Protein AF-A0A7I8KR26-F1 (afdb_monomer)

Mean predicted aligned error: 4.01 Å

InterPro domains:
  IPR004241 Autophagy protein Atg8 ubiquitin-like [PF02991] (14-117)
  IPR004241 Autophagy protein Atg8 ubiquitin-like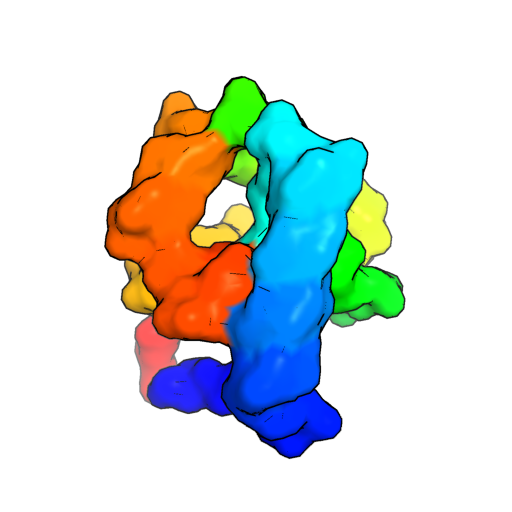 [PTHR10969] (3-117)
  IPR029071 Ubiquitin-like domain superfamily [SSF54236] (3-117)

Foldseek 3Di:
DQDPPVCVVDPLVVLLVVLVVVCVVPVQWAWEFEAEDPPAPAAGAPDRIDTHGQQDFQLVVQVVRCVRSVPDPPQAKFKDFVNDGDDRRDGPNVCQVVRPDPSRYTYMYMHSDPDPDD

Nearest PDB structures (foldseek):
  5l83-assembly2_A  TM=9.839E-01  e=1.994E-19  Solanum tuberosum
  9j5g-assembly1_A  TM=1.001E+00  e=1.966E-18  Pyricularia oryzae
  7bru-assembly1_B  TM=9.759E-01  e=2.069E-17  Homo sapiens
  5azg-assembly2_B  TM=9.754E-01  e=3.063E-17  Caenorhabditis elegans
  7lsw-assembly1_C  TM=9.805E-01  e=8.718E-17  Homo sapiens

Sequence (118 aa):
MAKSSFKQEHDLAKRSAESARIREKYPDRIPVIVEKAERSDIPNIDKKKYLVPADLTVGQFVYVIRKRIKLSAEKAIFIFVDNVLPPTGAIMSAIYEEKKHEDGFLYVTYSGENTFGQ

pLDDT: mean 92.05, std 10.18, range [39.66, 98.06]

Radius of gyration: 13.73 Å; Cα contacts (8 Å, |Δi|>4): 182; chains: 1; bounding box: 28×27×37 Å

Solvent-accessible surface area (backbone atoms only — not comparable to full-atom values): 6848 Å² total; per-residue (Å²): 127,89,76,58,62,66,65,71,79,39,58,64,69,61,43,30,54,50,32,50,54,49,35,71,76,35,72,67,32,40,49,33,39,50,44,70,42,88,88,40,89,59,67,75,66,92,66,44,75,45,79,41,55,38,81,40,32,40,45,60,48,51,52,52,52,36,64,67,36,66,55,57,88,89,57,60,76,36,57,26,47,89,86,37,72,70,61,48,85,40,37,42,41,62,52,36,77,75,59,41,44,100,35,56,36,28,57,36,36,36,26,48,55,92,69,95,77,134

Structure (mmCIF, N/CA/C/O backbone):
data_AF-A0A7I8KR26-F1
#
_entry.id   AF-A0A7I8KR26-F1
#
loop_
_atom_site.group_PDB
_atom_site.id
_atom_site.type_symbol
_atom_site.label_atom_id
_atom_site.label_alt_id
_atom_site.label_comp_id
_atom_site.label_asym_id
_atom_site.label_entity_id
_atom_site.label_seq_id
_atom_site.pdbx_PDB_ins_code
_atom_site.Cartn_x
_atom_site.Cartn_y
_atom_site.Cartn_z
_atom_site.occupancy
_atom_site.B_iso_or_equiv
_atom_site.auth_seq_id
_atom_site.auth_comp_id
_atom_site.auth_asym_id
_atom_site.auth_atom_id
_atom_site.pdbx_PDB_model_num
ATOM 1 N N . MET A 1 1 ? 3.923 -18.102 -1.925 1.00 45.97 1 MET A N 1
ATOM 2 C CA . MET A 1 1 ? 3.362 -17.007 -1.104 1.00 45.97 1 MET A CA 1
ATOM 3 C C . MET A 1 1 ? 4.508 -16.091 -0.728 1.00 45.97 1 MET A C 1
ATOM 5 O O . MET A 1 1 ? 5.426 -16.577 -0.077 1.00 45.97 1 MET A O 1
ATOM 9 N N . ALA A 1 2 ? 4.512 -14.826 -1.158 1.00 55.06 2 ALA A N 1
ATOM 10 C CA . ALA A 1 2 ? 5.485 -13.881 -0.612 1.00 55.06 2 ALA A CA 1
ATOM 11 C C . ALA A 1 2 ? 5.242 -13.790 0.896 1.00 55.06 2 ALA A C 1
ATOM 13 O O . ALA A 1 2 ? 4.147 -13.455 1.351 1.00 55.06 2 ALA A O 1
ATOM 14 N N . LYS A 1 3 ? 6.237 -14.197 1.676 1.00 67.44 3 LYS A N 1
ATOM 15 C CA . LYS A 1 3 ? 6.176 -14.134 3.127 1.00 67.44 3 LYS A CA 1
ATOM 16 C C . LYS A 1 3 ? 6.266 -12.659 3.521 1.00 67.44 3 LYS A C 1
ATOM 18 O O . LYS A 1 3 ? 7.311 -12.046 3.352 1.00 67.44 3 LYS A O 1
ATOM 23 N N . SER A 1 4 ? 5.175 -12.091 4.034 1.00 81.94 4 SER A N 1
ATOM 24 C CA . SER A 1 4 ? 5.200 -10.721 4.558 1.00 81.94 4 SER A CA 1
ATOM 25 C C . SER A 1 4 ? 6.180 -10.640 5.727 1.00 81.94 4 SER A C 1
ATOM 27 O O . SER A 1 4 ? 5.994 -11.323 6.737 1.00 81.94 4 SER A O 1
ATOM 29 N N . SER A 1 5 ? 7.213 -9.807 5.597 1.00 88.56 5 SER A N 1
ATOM 30 C CA . SER A 1 5 ? 8.189 -9.574 6.667 1.00 88.56 5 SER A CA 1
ATOM 31 C C . SER A 1 5 ? 7.524 -8.905 7.868 1.00 88.56 5 SER A C 1
ATOM 33 O O . SER A 1 5 ? 7.779 -9.27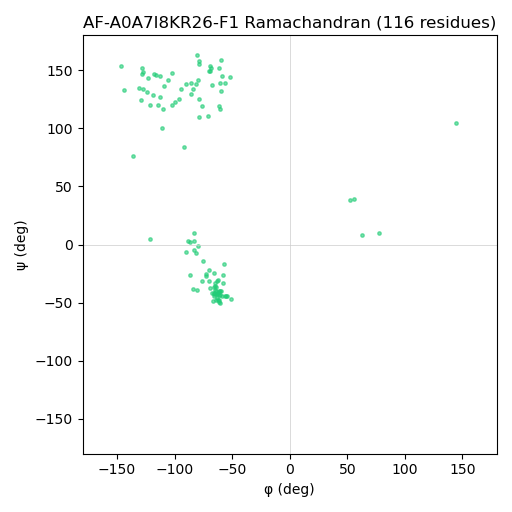9 9.008 1.00 88.56 5 SER A O 1
ATOM 35 N N . PHE A 1 6 ? 6.553 -8.021 7.618 1.00 91.44 6 PHE A N 1
ATOM 36 C CA . PHE A 1 6 ? 5.780 -7.370 8.675 1.00 91.44 6 PHE A CA 1
ATOM 37 C C . PHE A 1 6 ? 5.019 -8.372 9.561 1.00 91.44 6 PHE A C 1
ATOM 39 O O . PHE A 1 6 ? 5.000 -8.230 10.782 1.00 91.44 6 PHE A O 1
ATOM 46 N N . LYS A 1 7 ? 4.435 -9.425 8.970 1.00 92.38 7 LYS A N 1
ATOM 47 C CA . LYS A 1 7 ? 3.752 -10.484 9.735 1.00 92.38 7 LYS A CA 1
ATOM 48 C C . LYS A 1 7 ? 4.709 -11.374 10.536 1.00 92.38 7 LYS A C 1
ATOM 50 O O . LYS A 1 7 ? 4.261 -12.022 11.476 1.00 92.38 7 LYS A O 1
ATOM 55 N N . GLN A 1 8 ? 5.986 -11.439 10.156 1.00 91.00 8 GLN A N 1
ATOM 56 C CA . GLN A 1 8 ? 7.013 -12.193 10.887 1.00 91.00 8 GLN A CA 1
ATOM 57 C C . GLN A 1 8 ? 7.603 -11.382 12.040 1.00 91.00 8 GLN A C 1
ATOM 59 O O . GLN A 1 8 ? 7.856 -11.929 13.107 1.00 91.00 8 GLN A O 1
ATOM 64 N N . GLU A 1 9 ? 7.802 -10.081 11.828 1.00 91.81 9 GLU A N 1
ATOM 65 C CA . GLU A 1 9 ? 8.341 -9.155 12.828 1.00 91.81 9 GLU A CA 1
ATOM 66 C C . GLU A 1 9 ? 7.323 -8.844 13.942 1.00 91.81 9 GLU A C 1
ATOM 68 O O . GLU A 1 9 ? 7.708 -8.537 15.073 1.00 91.81 9 GLU A O 1
ATOM 73 N N . HIS A 1 10 ? 6.021 -8.937 13.644 1.00 92.56 10 HIS A N 1
ATOM 74 C CA . HIS A 1 10 ? 4.949 -8.576 14.569 1.00 92.56 10 HIS A CA 1
ATOM 75 C C . HIS A 1 10 ? 3.892 -9.677 14.704 1.00 92.56 10 HIS A C 1
ATOM 77 O O . HIS A 1 10 ? 3.245 -10.079 13.731 1.00 92.56 10 HIS A O 1
ATOM 83 N N . ASP A 1 11 ? 3.654 -10.109 15.945 1.00 94.69 11 ASP A N 1
ATOM 84 C CA . ASP A 1 11 ? 2.566 -11.032 16.262 1.00 94.69 11 ASP A CA 1
ATOM 85 C C . ASP A 1 11 ? 1.186 -10.456 15.889 1.00 94.69 11 ASP A C 1
ATOM 87 O O . ASP A 1 11 ? 0.997 -9.249 15.709 1.00 94.69 11 ASP A O 1
ATOM 91 N N . LEU A 1 12 ? 0.214 -11.355 15.723 1.00 94.44 12 LEU A N 1
ATOM 92 C CA . LEU A 1 12 ? -1.135 -10.996 15.291 1.00 94.44 12 LEU A CA 1
ATOM 93 C C . LEU A 1 12 ? -1.801 -10.004 16.252 1.00 94.44 12 LEU A C 1
ATOM 95 O O . LEU A 1 12 ? -2.363 -9.013 15.799 1.00 94.44 12 LEU A O 1
ATOM 99 N N . ALA A 1 13 ? -1.687 -10.228 17.563 1.00 96.06 13 ALA A N 1
ATOM 100 C CA . ALA A 1 13 ? -2.329 -9.394 18.574 1.00 96.06 13 ALA A CA 1
ATOM 101 C C . ALA A 1 13 ? -1.853 -7.933 18.510 1.00 96.06 13 ALA A C 1
ATOM 103 O O . ALA A 1 13 ? -2.675 -7.015 18.543 1.00 96.06 13 ALA A O 1
ATOM 104 N N . LYS A 1 14 ? -0.543 -7.700 18.354 1.00 95.62 14 LYS A N 1
ATOM 105 C CA . LYS A 1 14 ? 0.019 -6.351 18.195 1.00 95.62 14 LYS A CA 1
ATOM 106 C C . LYS A 1 14 ? -0.436 -5.692 16.902 1.00 95.62 14 LYS A C 1
ATOM 108 O O . LYS A 1 14 ? -0.784 -4.513 16.930 1.00 95.62 14 LYS A O 1
ATOM 113 N N . ARG A 1 15 ? -0.463 -6.433 15.787 1.00 97.12 15 ARG A N 1
ATOM 114 C CA . ARG A 1 15 ? -0.940 -5.904 14.498 1.00 97.12 15 ARG A CA 1
ATOM 115 C C . ARG A 1 15 ? -2.414 -5.501 14.581 1.00 97.12 15 ARG A C 1
ATOM 117 O O . ARG A 1 15 ? -2.737 -4.366 14.242 1.00 97.12 15 ARG A O 1
ATOM 124 N N . SER A 1 16 ? -3.272 -6.362 15.125 1.00 96.94 16 SER A N 1
ATOM 125 C CA . SER A 1 16 ? -4.700 -6.075 15.311 1.00 96.94 16 SER A CA 1
ATOM 126 C C . SER A 1 16 ? -4.947 -4.880 16.233 1.00 96.94 16 SER A C 1
ATOM 128 O O . SER A 1 16 ? -5.766 -4.017 15.927 1.00 96.94 16 SER A O 1
ATOM 130 N N . ALA A 1 17 ? -4.219 -4.784 17.349 1.00 97.19 17 ALA A N 1
ATOM 131 C CA . ALA A 1 17 ? -4.334 -3.640 18.251 1.00 97.19 17 ALA A CA 1
ATOM 132 C C . ALA A 1 17 ? -3.868 -2.332 17.584 1.00 97.19 17 ALA A C 1
ATOM 134 O O . ALA A 1 17 ? -4.483 -1.279 17.768 1.00 97.19 17 ALA A O 1
ATOM 135 N N . GLU A 1 18 ? -2.791 -2.380 16.792 1.00 96.69 18 GLU A N 1
ATOM 136 C CA . GLU A 1 18 ? -2.284 -1.210 16.076 1.00 96.69 18 GLU A CA 1
ATOM 137 C C . GLU A 1 18 ? -3.264 -0.728 15.001 1.00 96.69 18 GLU A C 1
ATOM 139 O O . GLU A 1 18 ? -3.557 0.471 14.953 1.00 96.69 18 GLU A O 1
ATOM 144 N N . SER A 1 19 ? -3.778 -1.632 14.162 1.00 96.69 19 SER A N 1
ATOM 145 C CA . SER A 1 19 ? -4.716 -1.282 13.091 1.00 96.69 19 SER A CA 1
ATOM 146 C C . SER A 1 19 ? -6.033 -0.737 13.644 1.00 96.69 19 SER A C 1
ATOM 148 O O . SER A 1 19 ? -6.512 0.288 13.159 1.00 96.69 19 SER A O 1
ATOM 150 N N . ALA A 1 20 ? -6.577 -1.345 14.704 1.00 97.06 20 ALA A N 1
ATOM 151 C CA . ALA A 1 20 ? -7.801 -0.886 15.353 1.00 97.06 20 ALA A CA 1
ATOM 152 C C . ALA A 1 20 ? -7.632 0.539 15.897 1.00 97.06 20 ALA A C 1
ATOM 154 O O . ALA A 1 20 ? -8.397 1.439 15.548 1.00 97.06 20 ALA A O 1
ATOM 155 N N . ARG A 1 21 ? -6.556 0.778 16.657 1.00 97.50 21 ARG A N 1
ATOM 156 C CA . ARG A 1 21 ? -6.248 2.097 17.224 1.00 97.50 21 ARG A CA 1
ATOM 157 C C . ARG A 1 21 ? -6.052 3.162 16.144 1.00 97.50 21 ARG A C 1
ATOM 159 O O . ARG A 1 21 ? -6.457 4.309 16.320 1.00 97.50 21 ARG A O 1
ATOM 166 N N . ILE A 1 22 ? -5.389 2.823 15.035 1.00 96.50 22 ILE A N 1
ATOM 167 C CA . ILE A 1 22 ? -5.120 3.800 13.974 1.00 96.50 22 ILE A CA 1
ATOM 168 C C . ILE A 1 22 ? -6.362 4.096 13.129 1.00 96.50 22 ILE A C 1
ATOM 170 O O . ILE A 1 22 ? -6.516 5.232 12.684 1.00 96.50 22 ILE A O 1
ATOM 174 N N . ARG A 1 23 ? -7.253 3.112 12.955 1.00 95.81 23 ARG A N 1
ATOM 175 C CA . ARG A 1 23 ? -8.565 3.279 12.316 1.00 95.81 23 ARG A CA 1
ATOM 176 C C . ARG A 1 23 ? -9.492 4.148 13.155 1.00 95.81 23 ARG A C 1
ATOM 178 O O . ARG A 1 23 ? -10.144 5.018 12.597 1.00 95.81 23 ARG A O 1
ATOM 185 N N . GLU A 1 24 ? -9.504 3.966 14.473 1.00 96.56 24 GLU A N 1
ATOM 186 C CA . GLU A 1 24 ? -10.269 4.825 15.385 1.00 96.56 24 GLU A CA 1
ATOM 187 C C . GLU A 1 24 ? -9.764 6.274 15.343 1.00 96.56 24 GLU A C 1
ATOM 189 O O . GLU A 1 24 ? -10.546 7.216 15.253 1.00 96.56 24 GLU A O 1
ATOM 194 N N . LYS A 1 25 ? -8.438 6.460 15.328 1.00 97.75 25 LYS A N 1
ATOM 195 C CA . LYS A 1 25 ? -7.826 7.793 15.265 1.00 97.75 25 LYS A CA 1
ATOM 196 C C . LYS A 1 25 ? -8.017 8.493 13.913 1.00 97.75 25 LYS A C 1
ATOM 198 O O . LYS A 1 25 ? -8.048 9.721 13.865 1.00 97.75 25 LYS A O 1
ATOM 203 N N . TYR A 1 26 ? -8.079 7.734 12.820 1.00 97.12 26 TYR A N 1
ATOM 204 C CA . TYR A 1 26 ? -8.186 8.249 11.454 1.00 97.12 26 TYR A CA 1
ATOM 205 C C . TYR A 1 26 ? -9.235 7.449 10.658 1.00 97.12 26 TYR A C 1
ATOM 207 O O . TYR A 1 26 ? -8.862 6.621 9.821 1.00 97.12 26 TYR A O 1
ATOM 215 N N . PRO A 1 27 ? -10.539 7.690 10.891 1.00 95.00 27 PRO A N 1
ATOM 216 C CA . PRO A 1 27 ? -11.620 6.876 10.322 1.00 95.00 27 PRO A CA 1
ATOM 217 C C . PRO A 1 27 ? -11.681 6.926 8.789 1.00 95.00 27 PRO A C 1
ATOM 219 O O . PRO A 1 27 ? -11.965 5.912 8.147 1.00 95.00 27 PRO A O 1
ATOM 222 N N . ASP A 1 28 ? -11.300 8.058 8.195 1.00 95.69 28 ASP A N 1
ATOM 223 C CA . ASP A 1 28 ? -11.291 8.268 6.738 1.00 95.69 28 ASP A CA 1
ATOM 224 C C . ASP A 1 28 ? -10.030 7.721 6.053 1.00 95.69 28 ASP A C 1
ATOM 226 O O . ASP A 1 28 ? -9.743 8.019 4.889 1.00 95.69 28 ASP A O 1
ATOM 230 N N . ARG A 1 29 ? -9.215 6.955 6.786 1.00 97.38 29 ARG A N 1
ATOM 231 C CA . ARG A 1 29 ? -7.958 6.409 6.286 1.00 97.38 29 ARG A CA 1
ATOM 232 C C . ARG A 1 29 ? -7.847 4.913 6.509 1.00 97.38 29 ARG A C 1
ATOM 234 O O . ARG A 1 29 ? -8.387 4.331 7.451 1.00 97.38 29 ARG A O 1
ATOM 241 N N . ILE A 1 30 ? -7.087 4.300 5.616 1.00 97.50 30 ILE A N 1
ATOM 242 C CA . ILE A 1 30 ? -6.884 2.864 5.543 1.00 97.50 30 ILE A CA 1
ATOM 243 C C . ILE A 1 30 ? -5.431 2.557 5.902 1.00 97.50 30 ILE A C 1
ATOM 245 O O . ILE A 1 30 ? -4.520 3.136 5.296 1.00 97.50 30 ILE A O 1
ATOM 249 N N . PRO A 1 31 ? -5.190 1.658 6.868 1.00 97.75 31 PRO A N 1
ATOM 250 C CA . PRO A 1 31 ? -3.854 1.186 7.180 1.00 97.75 31 PRO A CA 1
ATOM 251 C C . PRO A 1 31 ? -3.390 0.171 6.123 1.00 97.75 31 PRO A C 1
ATOM 253 O O . PRO A 1 31 ? -3.990 -0.886 5.931 1.00 97.75 31 PRO A O 1
ATOM 256 N N . VAL A 1 32 ? -2.299 0.499 5.433 1.00 97.81 32 VAL A N 1
ATOM 257 C CA . VAL A 1 32 ? -1.737 -0.305 4.341 1.00 97.81 32 VAL A CA 1
ATOM 258 C C . VAL A 1 32 ? -0.278 -0.641 4.634 1.00 97.81 32 VAL A C 1
ATOM 260 O O . VAL A 1 32 ? 0.518 0.242 4.962 1.00 97.81 32 VAL A O 1
ATOM 263 N N . ILE A 1 33 ? 0.073 -1.914 4.485 1.00 97.50 33 ILE A N 1
ATOM 264 C CA . ILE A 1 33 ? 1.442 -2.425 4.502 1.00 97.50 33 ILE A CA 1
ATOM 265 C C . ILE A 1 33 ? 1.897 -2.619 3.057 1.00 97.50 33 ILE A C 1
ATOM 267 O O . ILE A 1 33 ? 1.261 -3.345 2.298 1.00 97.50 33 ILE A O 1
ATOM 271 N N . VAL A 1 34 ? 2.992 -1.964 2.680 1.00 96.50 34 VAL A N 1
ATOM 272 C CA . VAL A 1 34 ? 3.580 -2.003 1.338 1.00 96.50 34 VAL A CA 1
ATOM 273 C C . VAL A 1 34 ? 4.943 -2.677 1.406 1.00 96.50 34 VAL A C 1
ATOM 275 O O . VAL A 1 34 ? 5.856 -2.191 2.076 1.00 96.50 34 VAL A O 1
ATOM 278 N N . GLU A 1 35 ? 5.095 -3.782 0.685 1.00 94.44 35 GLU A N 1
ATOM 279 C CA . GLU A 1 35 ? 6.332 -4.564 0.635 1.00 94.44 35 GLU A CA 1
ATOM 280 C C . GLU A 1 35 ? 6.773 -4.801 -0.811 1.00 94.44 35 GLU A C 1
ATOM 282 O O . GLU A 1 35 ? 5.952 -4.879 -1.722 1.00 94.44 35 GLU A O 1
ATOM 287 N N . LYS A 1 36 ? 8.086 -4.897 -1.041 1.00 93.62 36 LYS A N 1
ATOM 288 C CA . LYS A 1 36 ? 8.622 -5.236 -2.364 1.00 93.62 36 LYS A CA 1
ATOM 289 C C . LYS A 1 36 ? 8.520 -6.741 -2.580 1.00 93.62 36 LYS A C 1
ATOM 291 O O . LYS A 1 36 ? 8.823 -7.503 -1.665 1.00 93.62 36 LYS A O 1
ATOM 296 N N . ALA A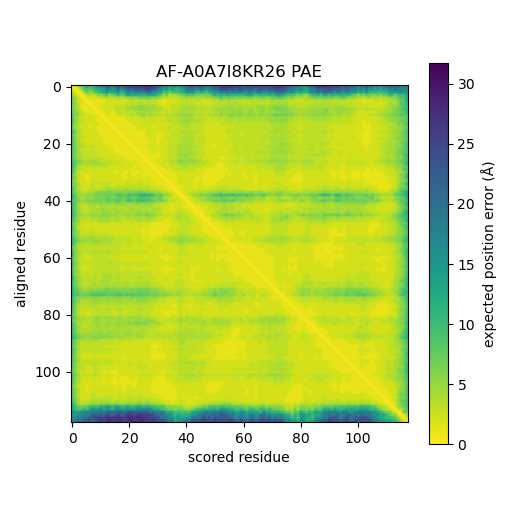 1 37 ? 8.188 -7.174 -3.792 1.00 91.38 37 ALA A N 1
ATOM 297 C CA . ALA A 1 37 ? 8.358 -8.569 -4.174 1.00 91.38 37 ALA A CA 1
ATOM 298 C C . ALA A 1 37 ? 9.844 -8.977 -4.077 1.00 91.38 37 ALA A C 1
ATOM 300 O O . ALA A 1 37 ? 10.741 -8.217 -4.471 1.00 91.38 37 ALA A O 1
ATOM 301 N N . GLU A 1 38 ? 10.109 -10.184 -3.567 1.00 85.69 38 GLU A N 1
ATOM 302 C CA . GLU A 1 38 ? 11.473 -10.683 -3.317 1.00 85.69 38 GLU A CA 1
ATOM 303 C C . GLU A 1 38 ? 12.348 -10.623 -4.576 1.00 85.69 38 GLU A C 1
ATOM 305 O O . GLU A 1 38 ? 13.469 -10.123 -4.521 1.00 85.69 38 GLU A O 1
ATOM 310 N N . ARG A 1 39 ? 11.803 -11.039 -5.726 1.00 83.62 39 ARG A N 1
ATOM 311 C CA . ARG A 1 39 ? 12.529 -11.127 -7.004 1.00 83.62 39 ARG A CA 1
ATOM 312 C C . ARG A 1 39 ? 12.549 -9.837 -7.832 1.00 83.62 39 ARG A C 1
ATOM 314 O O . ARG A 1 39 ? 13.088 -9.840 -8.927 1.00 83.62 39 ARG A O 1
ATOM 321 N N . SER A 1 40 ? 11.975 -8.738 -7.341 1.00 87.62 40 SER A N 1
ATOM 322 C CA . SER A 1 40 ? 11.904 -7.510 -8.138 1.00 87.62 40 SER A CA 1
ATOM 323 C C . SER A 1 40 ? 13.201 -6.692 -8.102 1.00 87.62 40 SER A C 1
ATOM 325 O O . SER A 1 40 ? 13.778 -6.494 -7.030 1.00 87.62 40 SER A O 1
ATOM 327 N N . ASP A 1 41 ? 13.597 -6.162 -9.261 1.00 88.38 41 ASP A N 1
ATOM 328 C CA . ASP A 1 41 ? 14.779 -5.319 -9.499 1.00 88.38 41 ASP A CA 1
ATOM 329 C C . ASP A 1 41 ? 14.570 -3.823 -9.180 1.00 88.38 41 ASP A C 1
ATOM 331 O O . ASP A 1 41 ? 15.504 -3.021 -9.276 1.00 88.38 41 ASP A O 1
ATOM 335 N N . ILE A 1 42 ? 13.348 -3.414 -8.828 1.00 93.00 42 ILE A N 1
ATOM 336 C CA . ILE A 1 42 ? 13.041 -2.012 -8.521 1.00 93.00 42 ILE A CA 1
ATOM 337 C C . ILE A 1 42 ? 13.499 -1.627 -7.102 1.00 93.00 42 ILE A C 1
ATOM 339 O O . ILE A 1 42 ? 13.657 -2.497 -6.240 1.00 93.00 42 ILE A O 1
ATOM 343 N N . PRO A 1 43 ? 13.714 -0.326 -6.821 1.00 94.88 43 PRO A N 1
ATOM 344 C CA . PRO A 1 43 ? 14.220 0.116 -5.524 1.00 94.88 43 PRO A CA 1
ATOM 345 C C . PRO A 1 43 ? 13.291 -0.226 -4.355 1.00 94.88 43 PRO A C 1
ATOM 347 O O . PRO A 1 43 ? 12.071 -0.285 -4.506 1.00 94.88 43 PRO A O 1
ATOM 350 N N . ASN A 1 44 ? 13.885 -0.395 -3.170 1.00 93.06 44 ASN A N 1
ATOM 351 C CA . ASN A 1 44 ? 13.145 -0.594 -1.926 1.00 93.06 44 ASN A CA 1
ATOM 352 C C . ASN A 1 44 ? 12.401 0.675 -1.491 1.00 93.06 44 ASN A C 1
ATOM 354 O O . ASN A 1 44 ? 12.828 1.801 -1.751 1.00 93.06 44 ASN A O 1
ATOM 358 N N . ILE A 1 45 ? 11.315 0.468 -0.751 1.00 93.62 45 ILE A N 1
ATOM 359 C CA . ILE A 1 45 ? 10.517 1.532 -0.151 1.00 93.62 45 ILE A CA 1
ATOM 360 C C . ILE A 1 45 ? 11.059 1.853 1.242 1.00 93.62 45 ILE A C 1
ATOM 362 O O . ILE A 1 45 ? 11.423 0.954 1.997 1.00 93.62 45 ILE A O 1
ATOM 366 N N . ASP A 1 46 ? 11.137 3.141 1.568 1.00 89.94 46 ASP A N 1
ATOM 367 C CA . ASP A 1 46 ? 11.711 3.646 2.819 1.00 89.94 46 ASP A CA 1
ATOM 368 C C . ASP A 1 46 ? 10.849 3.301 4.039 1.00 89.94 46 ASP A C 1
ATOM 370 O O . ASP A 1 46 ? 11.361 2.998 5.116 1.00 89.94 46 ASP A O 1
ATOM 374 N N . LYS A 1 47 ? 9.526 3.343 3.872 1.00 92.19 47 LYS A N 1
ATOM 375 C CA . LYS A 1 47 ? 8.548 3.026 4.913 1.00 92.19 47 LYS A CA 1
ATOM 376 C C . LYS A 1 47 ? 7.572 1.995 4.383 1.00 92.19 47 LYS A C 1
ATOM 378 O O . LYS A 1 47 ? 7.045 2.158 3.296 1.00 92.19 47 LYS A O 1
ATOM 383 N N . LYS A 1 48 ? 7.292 0.958 5.170 1.00 93.75 48 LYS A N 1
ATOM 384 C CA . LYS A 1 48 ? 6.311 -0.076 4.802 1.00 93.75 48 LYS A CA 1
ATOM 385 C C . LYS A 1 48 ? 4.881 0.294 5.210 1.00 93.75 48 LYS A C 1
ATOM 387 O O . LYS A 1 48 ? 3.937 -0.173 4.593 1.00 93.75 48 LYS A O 1
ATOM 392 N N . LYS A 1 49 ? 4.701 1.127 6.242 1.00 95.69 49 LYS A N 1
ATOM 393 C CA . LYS A 1 49 ? 3.381 1.469 6.803 1.00 95.69 49 LYS A CA 1
ATOM 394 C C . LYS A 1 49 ? 2.848 2.781 6.235 1.00 95.69 49 LYS A C 1
ATOM 396 O O . LYS A 1 49 ? 3.500 3.818 6.376 1.00 95.69 49 LYS A O 1
ATOM 401 N N . TYR A 1 50 ? 1.644 2.745 5.673 1.00 96.81 50 TYR A N 1
ATOM 402 C CA . TYR A 1 50 ? 0.953 3.898 5.100 1.00 96.81 50 TYR A CA 1
ATOM 403 C C . TYR A 1 50 ? -0.462 4.048 5.661 1.00 96.81 50 TYR A C 1
ATOM 405 O O . TYR A 1 50 ? -1.145 3.070 5.943 1.00 96.81 50 TYR A O 1
ATOM 413 N N . LEU A 1 51 ? -0.901 5.302 5.779 1.00 97.00 51 LEU A N 1
ATOM 414 C CA . LEU A 1 51 ? -2.291 5.681 6.029 1.00 97.00 51 LEU A CA 1
ATOM 415 C C . LEU A 1 51 ? -2.835 6.356 4.775 1.00 97.00 51 LEU A C 1
ATOM 417 O O . LEU A 1 51 ? -2.557 7.534 4.521 1.00 97.00 51 LEU A O 1
ATOM 421 N N . VAL A 1 52 ? -3.579 5.585 3.993 1.00 97.06 52 VAL A N 1
ATOM 422 C CA . VAL A 1 52 ? -4.066 5.980 2.671 1.00 97.06 52 VAL A CA 1
ATOM 423 C C . VAL A 1 52 ? -5.477 6.560 2.798 1.00 97.06 52 VAL A C 1
ATOM 425 O O . VAL A 1 52 ? -6.283 5.965 3.510 1.00 97.06 52 VAL A O 1
ATOM 428 N N . PRO A 1 53 ? -5.795 7.707 2.170 1.00 97.69 53 PRO A N 1
ATOM 429 C CA . PRO A 1 53 ? -7.167 8.217 2.118 1.00 97.69 53 PRO A CA 1
ATOM 430 C C . PRO A 1 53 ? -8.131 7.184 1.521 1.00 97.69 53 PRO A C 1
ATOM 432 O O . PRO A 1 53 ? -7.783 6.498 0.559 1.00 97.69 53 PRO A O 1
ATOM 435 N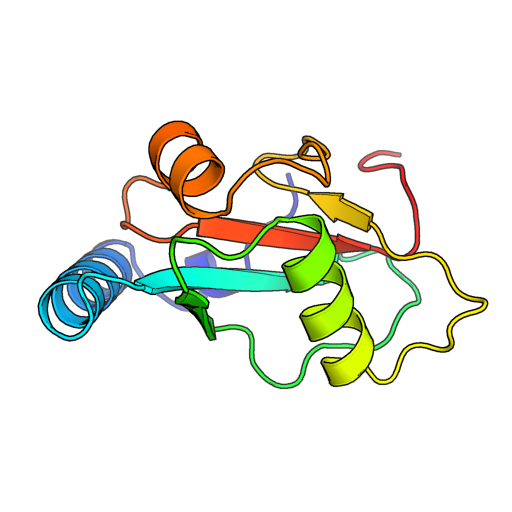 N . ALA A 1 54 ? -9.323 7.057 2.102 1.00 95.44 54 ALA A N 1
ATOM 436 C CA . ALA A 1 54 ? -10.303 6.047 1.705 1.00 95.44 54 ALA A CA 1
ATOM 437 C C . ALA A 1 54 ? -10.859 6.235 0.282 1.00 95.44 54 ALA A C 1
ATOM 439 O O . ALA A 1 54 ? -11.288 5.260 -0.330 1.00 95.44 54 ALA A O 1
ATOM 440 N N . ASP A 1 55 ? -10.833 7.462 -0.234 1.00 95.19 55 ASP A N 1
ATOM 441 C CA . ASP A 1 55 ? -11.294 7.889 -1.560 1.00 95.19 55 ASP A CA 1
ATOM 442 C C . ASP A 1 55 ? -10.202 7.821 -2.641 1.00 95.19 55 ASP A C 1
ATOM 444 O O . ASP A 1 55 ? -10.477 8.014 -3.826 1.00 95.19 55 ASP A O 1
ATOM 448 N N . LEU A 1 56 ? -8.957 7.528 -2.256 1.00 97.06 56 LEU A N 1
ATOM 449 C CA . LEU A 1 56 ? -7.848 7.433 -3.193 1.00 97.06 56 LEU A CA 1
ATOM 450 C C . LEU A 1 56 ? -8.041 6.229 -4.124 1.00 97.06 56 LEU A C 1
ATOM 452 O O . LEU A 1 56 ? -8.386 5.135 -3.680 1.00 97.06 56 LEU A O 1
ATOM 456 N N . THR A 1 57 ? -7.766 6.401 -5.413 1.00 98.06 57 THR A N 1
ATOM 457 C CA . THR A 1 57 ? -7.770 5.287 -6.373 1.00 98.06 57 THR A CA 1
ATOM 458 C C . THR A 1 57 ? -6.493 4.455 -6.280 1.00 98.06 57 THR A C 1
ATOM 460 O O . THR A 1 57 ? -5.418 4.947 -5.922 1.00 98.06 57 THR A O 1
ATOM 463 N N . VAL A 1 58 ? -6.583 3.196 -6.698 1.00 96.94 58 VAL A N 1
ATOM 464 C CA . VAL A 1 58 ? -5.438 2.291 -6.859 1.00 96.94 58 VAL A CA 1
ATOM 465 C C . VAL A 1 58 ? -4.367 2.916 -7.763 1.00 96.94 58 VAL A C 1
ATOM 467 O O . VAL A 1 58 ? -3.190 2.916 -7.411 1.00 96.94 58 VAL A O 1
ATOM 470 N N . GLY A 1 59 ? -4.746 3.523 -8.893 1.00 96.81 59 GLY A N 1
ATOM 471 C CA . GLY A 1 59 ? -3.806 4.179 -9.811 1.00 96.81 59 GLY A CA 1
ATOM 472 C C . GLY A 1 59 ? -3.061 5.361 -9.180 1.00 96.81 59 GLY A C 1
ATOM 473 O O . GLY A 1 59 ? -1.842 5.486 -9.329 1.00 96.81 59 GLY A O 1
ATOM 474 N N . GLN A 1 60 ? -3.758 6.196 -8.404 1.00 97.50 60 GLN A N 1
ATOM 475 C CA . GLN A 1 60 ? -3.110 7.254 -7.621 1.00 97.50 60 GLN A CA 1
ATOM 476 C C . GLN A 1 60 ? -2.169 6.667 -6.560 1.00 97.50 60 GLN A C 1
ATOM 478 O O . GLN A 1 60 ? -1.091 7.217 -6.328 1.00 97.50 60 GLN A O 1
ATOM 483 N N . PHE A 1 61 ? -2.525 5.537 -5.941 1.00 96.88 61 PHE A N 1
ATOM 484 C CA . PHE A 1 61 ? -1.664 4.881 -4.957 1.00 96.88 61 PHE A CA 1
ATOM 485 C C . PHE A 1 61 ? -0.373 4.353 -5.588 1.00 96.88 61 PHE A C 1
ATOM 487 O O . PHE A 1 61 ? 0.715 4.567 -5.048 1.00 96.88 61 PHE A O 1
ATOM 494 N N . VAL A 1 62 ? -0.467 3.752 -6.777 1.00 96.06 62 VAL A N 1
ATOM 495 C CA . VAL A 1 62 ? 0.697 3.340 -7.576 1.00 96.06 62 VAL A CA 1
ATOM 496 C C . VAL A 1 62 ? 1.620 4.527 -7.848 1.00 96.06 62 VAL A C 1
ATOM 498 O O . VAL A 1 62 ? 2.836 4.416 -7.681 1.00 96.06 62 VAL A O 1
ATOM 501 N N . TYR A 1 63 ? 1.061 5.686 -8.209 1.00 95.25 63 TYR A N 1
ATOM 502 C CA . TYR A 1 63 ? 1.844 6.905 -8.416 1.00 95.25 63 TYR A CA 1
ATOM 503 C C . TYR A 1 63 ? 2.569 7.361 -7.138 1.00 95.25 63 TYR A C 1
ATOM 505 O O . TYR A 1 63 ? 3.746 7.733 -7.188 1.00 95.25 63 TYR A O 1
ATOM 513 N N . VAL A 1 64 ? 1.910 7.278 -5.976 1.00 95.44 64 VAL A N 1
ATOM 514 C CA . VAL A 1 64 ? 2.531 7.580 -4.676 1.00 95.44 64 VAL A CA 1
ATOM 515 C C . VAL A 1 64 ? 3.707 6.641 -4.396 1.00 95.44 64 VAL A C 1
ATOM 517 O O . VAL A 1 64 ? 4.785 7.125 -4.040 1.00 95.44 64 VAL A O 1
ATOM 520 N N . ILE A 1 65 ? 3.536 5.328 -4.592 1.00 95.88 65 ILE A N 1
ATOM 521 C CA . ILE A 1 65 ? 4.612 4.343 -4.400 1.00 95.88 65 ILE A CA 1
ATOM 522 C C . ILE A 1 65 ? 5.771 4.637 -5.355 1.00 95.88 65 ILE A C 1
ATOM 524 O O . ILE A 1 65 ? 6.903 4.778 -4.896 1.00 95.88 65 ILE A O 1
ATOM 528 N N . ARG A 1 66 ? 5.500 4.828 -6.654 1.00 95.50 66 ARG A N 1
ATOM 529 C CA . ARG A 1 66 ? 6.511 5.169 -7.672 1.00 95.50 66 ARG A CA 1
ATOM 530 C C . ARG A 1 66 ? 7.365 6.363 -7.247 1.00 95.50 66 ARG A C 1
ATOM 532 O O . ARG A 1 66 ? 8.593 6.304 -7.320 1.00 95.50 66 ARG A O 1
ATOM 539 N N . LYS A 1 67 ? 6.725 7.435 -6.768 1.00 95.12 67 LYS A N 1
ATOM 540 C CA . LYS A 1 67 ? 7.417 8.642 -6.300 1.00 95.12 67 LYS A CA 1
ATOM 541 C C . LYS A 1 67 ? 8.267 8.375 -5.054 1.00 95.12 67 LYS A C 1
ATOM 543 O O . LYS A 1 67 ? 9.352 8.940 -4.937 1.00 95.12 67 LYS A O 1
ATOM 548 N N . ARG A 1 68 ? 7.809 7.510 -4.139 1.00 95.25 68 ARG A N 1
ATOM 549 C CA . ARG A 1 68 ? 8.546 7.129 -2.918 1.00 95.25 68 ARG A CA 1
ATOM 550 C C . ARG A 1 68 ? 9.821 6.353 -3.221 1.00 95.25 68 ARG A C 1
ATOM 552 O O . ARG A 1 68 ? 10.865 6.691 -2.675 1.00 95.25 68 ARG A O 1
ATOM 559 N N . ILE A 1 69 ? 9.746 5.387 -4.133 1.00 95.62 69 ILE A N 1
ATOM 560 C CA . ILE A 1 69 ? 10.905 4.583 -4.550 1.00 95.62 69 ILE A CA 1
ATOM 561 C C . ILE A 1 69 ? 11.766 5.276 -5.622 1.00 95.62 69 ILE A C 1
ATOM 563 O O . ILE A 1 69 ? 12.732 4.691 -6.103 1.00 95.62 69 ILE A O 1
ATOM 567 N N . LYS A 1 70 ? 11.421 6.518 -6.006 1.00 95.00 70 LYS A N 1
ATOM 568 C CA . LYS A 1 70 ? 12.100 7.317 -7.043 1.00 95.00 70 LYS A CA 1
ATOM 569 C C . LYS A 1 70 ? 12.259 6.560 -8.372 1.00 95.00 70 LYS A C 1
ATOM 571 O O . LYS A 1 70 ? 13.282 6.670 -9.042 1.00 95.00 70 LYS A O 1
ATOM 576 N N . LEU A 1 71 ? 11.249 5.775 -8.747 1.00 94.50 71 LEU A N 1
ATOM 577 C CA . LEU A 1 71 ? 11.293 4.952 -9.953 1.00 94.50 71 LEU A CA 1
ATOM 578 C C . LEU A 1 71 ? 11.007 5.803 -11.199 1.00 94.50 71 LEU A C 1
ATOM 580 O O . LEU A 1 71 ? 9.957 6.447 -11.280 1.00 94.50 71 LEU A O 1
ATOM 584 N N . SER A 1 72 ? 11.923 5.760 -12.174 1.00 94.00 72 SER A N 1
ATOM 585 C CA . SER A 1 72 ? 11.777 6.426 -13.479 1.00 94.00 72 SER A CA 1
ATOM 586 C C . SER A 1 72 ? 10.451 6.063 -14.150 1.00 94.00 72 SER A C 1
ATOM 588 O O . SER A 1 72 ? 10.005 4.920 -14.049 1.00 94.00 72 SER A O 1
ATOM 590 N N . ALA A 1 73 ? 9.840 7.017 -14.858 1.00 90.81 73 ALA A N 1
ATOM 591 C CA . ALA A 1 73 ? 8.587 6.818 -15.588 1.00 90.81 73 ALA A CA 1
ATOM 592 C C . ALA A 1 73 ? 8.673 5.696 -16.641 1.00 90.81 73 ALA A C 1
ATOM 594 O O . ALA A 1 73 ? 7.665 5.058 -16.924 1.00 90.81 73 ALA A O 1
ATOM 595 N N . GLU A 1 74 ? 9.874 5.420 -17.156 1.00 91.44 74 GLU A N 1
ATOM 596 C CA . GLU A 1 74 ? 10.144 4.369 -18.147 1.00 91.44 74 GLU A CA 1
ATOM 597 C C . GLU A 1 74 ? 10.065 2.953 -17.565 1.00 91.44 74 GLU A C 1
ATOM 599 O O . GLU A 1 74 ? 9.789 1.996 -18.284 1.00 91.44 74 GLU A O 1
ATOM 604 N N . LYS A 1 75 ? 10.295 2.799 -16.254 1.00 92.00 75 LYS A N 1
ATOM 605 C CA . LYS A 1 75 ? 10.202 1.495 -15.595 1.00 92.00 75 LYS A CA 1
ATOM 606 C C . LYS A 1 75 ? 8.758 1.192 -15.209 1.00 92.00 75 LYS A C 1
ATOM 608 O O . LYS A 1 75 ? 8.064 2.028 -14.612 1.00 92.00 75 LYS A O 1
ATOM 613 N N . ALA A 1 76 ? 8.321 -0.027 -15.505 1.00 91.94 76 ALA A N 1
ATOM 614 C CA . ALA A 1 76 ? 7.023 -0.528 -15.086 1.00 91.94 76 ALA A CA 1
ATOM 615 C C . ALA A 1 76 ? 6.967 -0.725 -13.563 1.00 91.94 76 ALA A C 1
ATOM 617 O O . ALA A 1 76 ? 7.981 -0.947 -12.901 1.00 91.94 76 ALA A O 1
ATOM 618 N N . ILE A 1 77 ? 5.764 -0.603 -13.009 1.00 94.31 77 ILE A N 1
ATOM 619 C CA . ILE A 1 77 ? 5.465 -0.945 -11.622 1.00 94.31 77 ILE A CA 1
ATOM 620 C C . ILE A 1 77 ? 4.062 -1.535 -11.573 1.00 94.31 77 ILE A C 1
ATOM 622 O O . ILE A 1 77 ? 3.117 -0.978 -12.133 1.00 94.31 77 ILE A O 1
ATOM 626 N N . PHE A 1 78 ? 3.948 -2.649 -10.877 1.00 93.31 78 PHE A N 1
ATOM 627 C CA . PHE A 1 78 ? 2.724 -3.387 -10.647 1.00 93.31 78 PHE A CA 1
ATOM 628 C C . PHE A 1 78 ? 2.528 -3.503 -9.145 1.00 93.31 78 PHE A C 1
ATOM 630 O O . PHE A 1 78 ? 3.498 -3.643 -8.395 1.00 93.31 78 PHE A O 1
ATOM 637 N N . ILE A 1 79 ? 1.277 -3.422 -8.709 1.00 94.12 79 ILE A N 1
ATOM 638 C CA . ILE A 1 79 ? 0.901 -3.686 -7.326 1.00 94.12 79 ILE A CA 1
ATOM 639 C C . ILE A 1 79 ? -0.048 -4.869 -7.288 1.00 94.12 79 ILE A C 1
ATOM 641 O O . ILE A 1 79 ? -0.849 -5.065 -8.197 1.00 94.12 79 ILE A O 1
ATOM 645 N N . PHE A 1 80 ? 0.055 -5.639 -6.219 1.00 93.31 80 PHE A N 1
ATOM 646 C CA . PHE A 1 80 ? -0.697 -6.855 -6.001 1.00 93.31 80 PHE A CA 1
ATOM 647 C C . PHE A 1 80 ? -1.304 -6.801 -4.611 1.00 93.31 80 PHE A C 1
ATOM 649 O O . PHE A 1 80 ? -0.626 -6.462 -3.639 1.00 93.31 80 PHE A O 1
ATOM 656 N N . VAL A 1 81 ? -2.575 -7.161 -4.525 1.00 93.31 81 VAL A N 1
ATOM 657 C CA . VAL A 1 81 ? -3.289 -7.370 -3.270 1.00 93.31 81 VAL A CA 1
ATOM 658 C C . VAL A 1 81 ? -3.779 -8.800 -3.315 1.00 93.31 81 VAL A C 1
ATOM 660 O O . VAL A 1 81 ? -4.474 -9.173 -4.255 1.00 93.31 81 VAL A O 1
ATOM 663 N N . ASP A 1 82 ? -3.359 -9.618 -2.349 1.00 88.75 82 ASP A N 1
ATOM 664 C CA . ASP A 1 82 ? -3.705 -11.046 -2.337 1.00 88.75 82 ASP A CA 1
ATOM 665 C C . ASP A 1 82 ? -3.298 -11.774 -3.646 1.00 88.75 82 ASP A C 1
ATOM 667 O O . ASP A 1 82 ? -4.018 -12.600 -4.192 1.00 88.75 82 ASP A O 1
ATOM 671 N N . ASN A 1 83 ? -2.120 -11.427 -4.186 1.00 86.44 83 ASN A N 1
ATOM 672 C CA . ASN A 1 83 ? -1.576 -11.906 -5.472 1.00 86.44 83 ASN A CA 1
ATOM 673 C C . ASN A 1 83 ? -2.391 -11.532 -6.727 1.00 86.44 83 ASN A C 1
ATOM 675 O O . ASN A 1 83 ? -2.062 -11.989 -7.819 1.00 86.44 83 ASN A O 1
ATOM 679 N N . VAL A 1 84 ? -3.411 -10.681 -6.605 1.00 89.69 84 VAL A N 1
ATOM 680 C CA . VAL A 1 84 ? -4.212 -10.191 -7.733 1.00 89.69 84 VAL A CA 1
ATOM 681 C C . VAL A 1 84 ? -3.835 -8.748 -8.040 1.00 89.69 84 VAL A C 1
ATOM 683 O O . VAL A 1 84 ? -3.599 -7.957 -7.127 1.00 89.69 84 VAL A O 1
ATOM 686 N N . LEU A 1 85 ? -3.788 -8.398 -9.327 1.00 92.00 85 LEU A N 1
ATOM 687 C CA . LEU A 1 85 ? -3.610 -7.020 -9.768 1.00 92.00 85 LEU A CA 1
ATOM 688 C C . LEU A 1 85 ? -4.953 -6.275 -9.655 1.00 92.00 85 LEU A C 1
ATOM 690 O O . LEU A 1 85 ? -5.878 -6.584 -10.410 1.00 92.00 85 LEU A O 1
ATOM 694 N N . PRO A 1 86 ? -5.105 -5.326 -8.713 1.00 94.00 86 PRO A N 1
ATOM 695 C CA . PRO A 1 86 ? -6.364 -4.619 -8.536 1.00 94.00 86 PRO A CA 1
ATOM 696 C C . PRO A 1 86 ? -6.637 -3.669 -9.719 1.00 94.00 86 PRO A C 1
ATOM 698 O O . PRO A 1 86 ? -5.692 -3.105 -10.284 1.00 94.00 86 PRO A O 1
ATOM 701 N N . PRO A 1 87 ? -7.911 -3.419 -10.078 1.00 94.81 87 PRO A N 1
ATOM 702 C CA . PRO A 1 87 ? -8.254 -2.446 -11.112 1.00 94.81 87 PRO A CA 1
ATOM 703 C C . PRO A 1 87 ? -7.753 -1.045 -10.742 1.00 94.81 87 PRO A C 1
ATOM 705 O O . PRO A 1 87 ? -8.010 -0.558 -9.644 1.0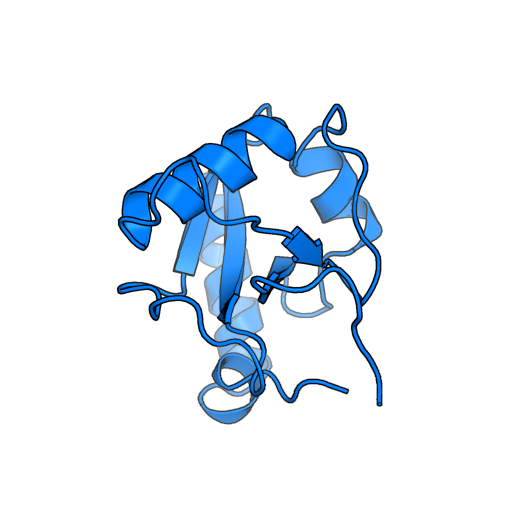0 94.81 87 PRO A O 1
ATOM 708 N N . THR A 1 88 ? -7.083 -0.353 -11.664 1.00 93.56 88 THR A N 1
ATOM 709 C CA . THR A 1 88 ? -6.487 0.972 -11.401 1.00 93.56 88 THR A CA 1
ATOM 710 C C . THR A 1 88 ? -7.515 2.046 -11.040 1.00 93.56 88 THR A C 1
ATOM 712 O O . THR A 1 88 ? -7.201 2.949 -10.265 1.00 93.56 88 THR A O 1
ATOM 715 N N . GLY A 1 89 ? -8.735 1.942 -11.573 1.00 96.19 89 GLY A N 1
ATOM 716 C CA . GLY A 1 89 ? -9.854 2.832 -11.255 1.00 96.19 89 GLY A CA 1
ATOM 717 C C . GLY A 1 89 ? -10.598 2.485 -9.963 1.00 96.19 89 GLY A C 1
ATOM 718 O O . GLY A 1 89 ? -11.467 3.249 -9.555 1.00 96.19 89 GLY A O 1
ATOM 719 N N . ALA A 1 90 ? -10.285 1.356 -9.314 1.00 97.00 90 ALA A N 1
ATOM 720 C CA . ALA A 1 90 ? -10.919 0.993 -8.054 1.00 97.00 90 ALA A CA 1
ATOM 721 C C . ALA A 1 90 ? -10.473 1.930 -6.925 1.00 97.00 90 ALA A C 1
ATOM 723 O O . ALA A 1 90 ? -9.347 2.438 -6.911 1.00 97.00 90 ALA A O 1
ATOM 724 N N . ILE A 1 91 ? -11.366 2.134 -5.963 1.00 97.69 91 ILE A N 1
ATOM 725 C CA . ILE A 1 91 ? -11.112 2.940 -4.772 1.00 97.69 91 ILE A CA 1
ATOM 726 C C . ILE A 1 91 ? -10.439 2.068 -3.705 1.00 97.69 91 ILE A C 1
ATOM 728 O O . ILE A 1 91 ? -10.834 0.921 -3.491 1.00 97.69 91 ILE A O 1
ATOM 732 N N . MET A 1 92 ? -9.441 2.609 -3.004 1.00 97.44 92 MET A N 1
ATOM 733 C CA . MET A 1 92 ? -8.678 1.887 -1.979 1.00 97.44 92 MET A CA 1
ATOM 734 C C . MET A 1 92 ? -9.565 1.349 -0.849 1.00 97.44 92 MET A C 1
ATOM 736 O O . MET A 1 92 ? -9.282 0.269 -0.337 1.00 97.44 92 MET A O 1
ATOM 740 N N . SER A 1 93 ? -10.647 2.046 -0.482 1.00 97.12 93 SER A N 1
ATOM 741 C CA . SER A 1 93 ? -11.631 1.549 0.497 1.00 97.12 93 SER A CA 1
ATOM 742 C C . SER A 1 93 ? -12.377 0.307 0.033 1.00 97.12 93 SER A C 1
ATOM 744 O O . SER A 1 93 ? -12.535 -0.615 0.826 1.00 97.12 93 SER A O 1
ATOM 746 N N . ALA A 1 94 ? -12.752 0.226 -1.244 1.00 97.12 94 ALA A N 1
ATOM 747 C CA . ALA A 1 94 ? -13.378 -0.974 -1.792 1.00 97.12 94 ALA A CA 1
ATOM 748 C C . ALA A 1 94 ? -12.417 -2.173 -1.732 1.00 97.12 94 ALA A C 1
ATOM 750 O O . ALA A 1 94 ? -12.785 -3.237 -1.242 1.00 97.12 94 ALA A O 1
ATOM 751 N N . ILE A 1 95 ? -11.155 -1.969 -2.134 1.00 97.12 95 ILE A N 1
ATOM 752 C CA . ILE A 1 95 ? -10.118 -3.008 -2.039 1.00 97.12 95 ILE A CA 1
ATOM 753 C C . ILE A 1 95 ? -9.880 -3.415 -0.580 1.00 97.12 95 ILE A C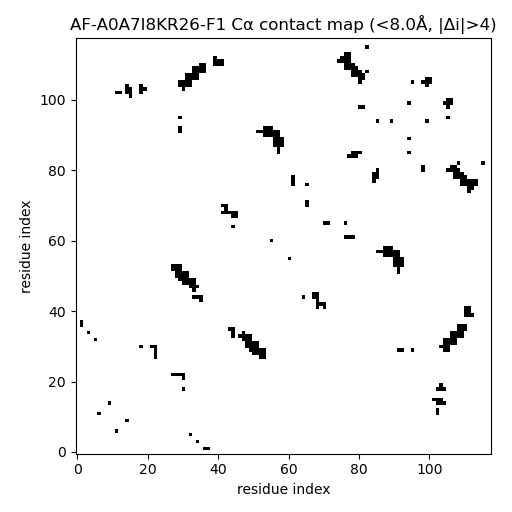 1
ATOM 755 O O . ILE A 1 95 ? -9.704 -4.593 -0.285 1.00 97.12 95 ILE A O 1
ATOM 759 N N . TYR A 1 96 ? -9.882 -2.456 0.347 1.00 97.25 96 TYR A N 1
ATOM 760 C CA . TYR A 1 96 ? -9.704 -2.732 1.767 1.00 97.25 96 TYR A CA 1
ATOM 761 C C . TYR A 1 96 ? -10.833 -3.581 2.348 1.00 97.25 96 TYR A C 1
ATOM 763 O O . TYR A 1 96 ? -10.549 -4.560 3.029 1.00 97.25 96 TYR A O 1
ATOM 771 N N . GLU A 1 97 ? -12.096 -3.254 2.084 1.00 96.31 97 GLU A N 1
ATOM 772 C CA . GLU A 1 97 ? -13.206 -4.031 2.643 1.00 96.31 97 GLU A CA 1
ATOM 773 C C . GLU A 1 97 ? -13.243 -5.471 2.120 1.00 96.31 97 GLU A C 1
ATOM 775 O O . GLU A 1 97 ? -13.577 -6.381 2.876 1.00 96.31 97 GLU A O 1
ATOM 780 N N . GLU A 1 98 ? -12.826 -5.693 0.872 1.00 95.75 98 GLU A N 1
ATOM 781 C CA . GLU A 1 98 ? -12.779 -7.029 0.275 1.00 95.75 98 GLU A CA 1
ATOM 782 C C . GLU A 1 98 ? -11.534 -7.834 0.690 1.00 95.75 98 GLU A C 1
ATOM 784 O O . GLU A 1 98 ? -11.614 -9.045 0.895 1.00 95.75 98 GLU A O 1
ATOM 789 N N . LYS A 1 99 ? -10.368 -7.181 0.785 1.00 96.06 99 LYS A N 1
ATOM 790 C CA . LYS A 1 99 ? -9.059 -7.857 0.854 1.00 96.06 99 LYS A CA 1
ATOM 791 C C . LYS A 1 99 ? -8.233 -7.542 2.102 1.00 96.06 99 LYS A C 1
ATOM 793 O O . LYS A 1 99 ? -7.080 -7.977 2.186 1.00 96.06 99 LYS A O 1
ATOM 798 N N . LYS A 1 100 ? -8.759 -6.788 3.076 1.00 95.56 100 LYS A N 1
ATOM 799 C CA . LYS A 1 100 ? -8.066 -6.608 4.361 1.00 95.56 100 LYS A CA 1
ATOM 800 C C . LYS A 1 100 ? -7.840 -7.957 5.025 1.00 95.56 100 LYS A C 1
ATOM 802 O O . LYS A 1 100 ? -8.656 -8.872 4.954 1.00 95.56 100 LYS A O 1
ATOM 807 N N . HIS A 1 101 ? -6.715 -8.059 5.703 1.00 96.25 101 HIS A N 1
ATOM 808 C CA . HIS A 1 101 ? -6.398 -9.229 6.491 1.00 96.25 101 HIS A CA 1
ATOM 809 C C . HIS A 1 101 ? -7.114 -9.167 7.855 1.00 96.25 101 HIS A C 1
ATOM 811 O O . HIS A 1 101 ? -7.546 -8.101 8.296 1.00 96.25 101 HIS A O 1
ATOM 817 N N . GLU A 1 102 ? -7.215 -10.302 8.552 1.00 95.88 102 GLU A N 1
ATOM 818 C CA . GLU A 1 102 ? -7.844 -10.428 9.887 1.00 95.88 102 GLU A CA 1
ATOM 819 C C . GLU A 1 102 ? -7.226 -9.521 10.967 1.00 95.88 102 GLU A C 1
ATOM 821 O O . GLU A 1 102 ? -7.825 -9.271 12.008 1.00 95.88 102 GLU A O 1
ATOM 826 N N . ASP A 1 103 ? -6.029 -8.997 10.710 1.00 96.62 103 ASP A N 1
ATOM 827 C CA . ASP A 1 103 ? -5.330 -8.069 11.592 1.00 96.62 103 ASP A CA 1
ATOM 828 C C . ASP A 1 103 ? -5.691 -6.605 11.324 1.00 96.62 103 ASP A C 1
ATOM 830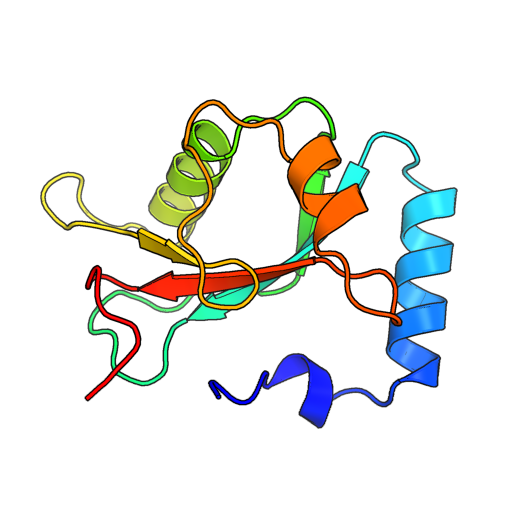 O O . ASP A 1 103 ? -5.088 -5.720 11.920 1.00 96.62 103 ASP A O 1
ATOM 834 N N . GLY A 1 104 ? -6.611 -6.330 10.397 1.00 96.56 104 GLY A N 1
ATOM 835 C CA . GLY A 1 104 ? -7.062 -4.988 10.042 1.00 96.56 104 GLY A CA 1
ATOM 836 C C . GLY A 1 104 ? -6.115 -4.195 9.139 1.00 96.56 104 GLY A C 1
ATOM 837 O O . GLY A 1 104 ? -6.350 -3.007 8.950 1.00 96.56 104 GLY A O 1
ATOM 838 N N . PHE A 1 105 ? -5.064 -4.796 8.571 1.00 97.81 105 PHE A N 1
ATOM 839 C CA . PHE A 1 105 ? -4.220 -4.147 7.559 1.00 97.81 105 PHE A CA 1
ATOM 840 C C . PHE A 1 105 ? -4.550 -4.631 6.142 1.00 97.81 105 PHE A C 1
ATOM 842 O O . PHE A 1 105 ? -4.866 -5.801 5.919 1.00 97.81 105 PHE A O 1
ATOM 849 N N . LEU A 1 106 ? -4.395 -3.744 5.153 1.00 97.31 106 LEU A N 1
ATOM 850 C CA . LEU A 1 106 ? -4.279 -4.149 3.750 1.00 97.31 106 LEU A CA 1
ATOM 851 C C . LEU A 1 106 ? -2.825 -4.477 3.426 1.00 97.31 106 LEU A C 1
ATOM 853 O O . LEU A 1 106 ? -1.950 -3.646 3.661 1.00 97.31 106 LEU A O 1
ATOM 857 N N . TYR A 1 107 ? -2.567 -5.636 2.830 1.00 96.38 107 TYR A N 1
ATOM 858 C CA . TYR A 1 107 ? -1.225 -6.014 2.392 1.00 96.38 107 TYR A CA 1
ATOM 859 C C . TYR A 1 107 ? -1.097 -5.829 0.887 1.00 96.38 107 TYR A C 1
ATOM 861 O O . TYR A 1 107 ? -1.816 -6.453 0.109 1.00 96.38 107 TYR A O 1
ATOM 869 N N . VAL A 1 108 ? -0.164 -4.970 0.495 1.00 95.56 108 VAL A N 1
ATOM 870 C CA . VAL A 1 108 ? 0.142 -4.642 -0.892 1.00 95.56 108 VAL A CA 1
ATOM 871 C C . VAL A 1 108 ? 1.580 -5.041 -1.172 1.00 95.56 108 VAL A C 1
ATOM 873 O O . VAL A 1 108 ? 2.503 -4.647 -0.457 1.00 95.56 108 VAL A O 1
ATOM 876 N N . THR A 1 109 ? 1.787 -5.791 -2.244 1.00 94.81 109 THR A N 1
ATOM 877 C CA . THR A 1 109 ? 3.124 -6.077 -2.756 1.00 94.81 109 THR A CA 1
ATOM 878 C C . THR A 1 109 ? 3.346 -5.336 -4.061 1.00 94.81 109 THR A C 1
ATOM 880 O O . THR A 1 109 ? 2.455 -5.318 -4.900 1.00 94.81 109 THR A O 1
ATOM 883 N N . TYR A 1 110 ? 4.514 -4.726 -4.255 1.00 94.44 110 TYR A N 1
ATOM 884 C CA . TYR A 1 110 ? 4.862 -4.067 -5.515 1.00 94.44 110 TYR A CA 1
ATOM 885 C C . TYR A 1 110 ? 6.051 -4.748 -6.204 1.00 94.44 110 TYR A C 1
ATOM 887 O O . TYR A 1 110 ? 6.951 -5.276 -5.546 1.00 94.44 110 TYR A O 1
ATOM 895 N N . SER A 1 111 ? 6.036 -4.755 -7.536 1.00 93.75 111 SER A N 1
ATOM 896 C CA . SER A 1 111 ? 7.050 -5.379 -8.391 1.00 93.75 111 SER A CA 1
ATOM 897 C C . SER A 1 111 ? 7.230 -4.589 -9.688 1.00 93.75 111 SER A C 1
ATOM 899 O O . SER A 1 111 ? 6.308 -3.918 -10.141 1.00 93.75 111 SER A O 1
ATOM 901 N N . GLY A 1 112 ? 8.412 -4.672 -10.293 1.00 92.25 112 GLY A N 1
ATOM 902 C CA . GLY A 1 112 ? 8.686 -4.196 -11.653 1.00 92.25 112 GLY A CA 1
ATOM 903 C C . GLY A 1 112 ? 8.12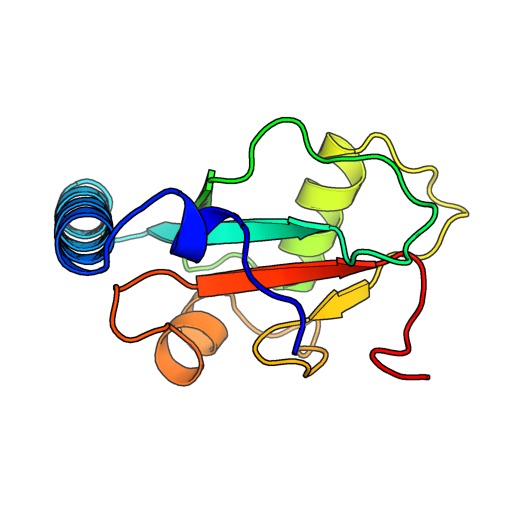7 -5.122 -12.736 1.00 92.25 112 GLY A C 1
ATOM 904 O O . GLY A 1 112 ? 8.001 -4.718 -13.887 1.00 92.25 112 GLY A O 1
ATOM 905 N N . GLU A 1 113 ? 7.745 -6.342 -12.356 1.00 86.88 113 GLU A N 1
ATOM 906 C CA . GLU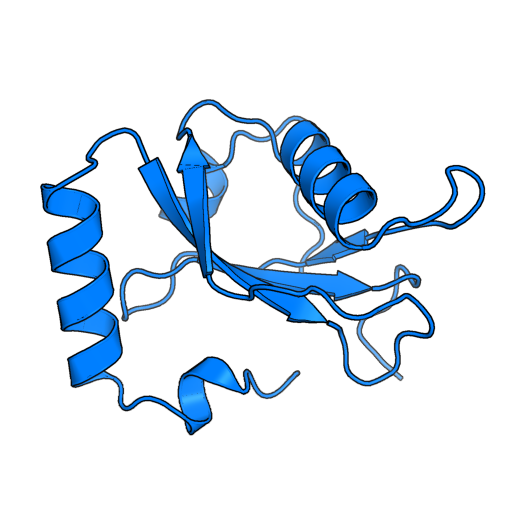 A 1 113 ? 7.221 -7.378 -13.246 1.00 86.88 113 GLU A CA 1
ATOM 907 C C . GLU A 1 113 ? 5.744 -7.664 -12.952 1.00 86.88 113 GLU A C 1
ATOM 909 O O . GLU A 1 113 ? 5.313 -7.640 -11.796 1.00 86.88 113 GLU A O 1
ATOM 914 N N . ASN A 1 114 ? 4.970 -7.967 -14.000 1.00 80.12 114 ASN A N 1
ATOM 915 C CA . ASN A 1 114 ? 3.534 -8.267 -13.900 1.00 80.12 114 ASN A CA 1
ATOM 916 C C . ASN A 1 114 ? 3.241 -9.712 -13.437 1.00 80.12 114 ASN A C 1
ATOM 918 O O . ASN A 1 114 ? 2.089 -10.118 -13.316 1.00 80.12 114 ASN A O 1
ATOM 922 N N . THR A 1 115 ? 4.272 -10.522 -13.212 1.00 66.25 115 THR A N 1
ATOM 923 C CA . THR A 1 115 ? 4.138 -11.943 -12.887 1.00 66.25 115 THR A CA 1
ATOM 924 C C . THR A 1 115 ? 4.528 -12.210 -11.442 1.00 66.25 115 THR A C 1
ATOM 926 O O . THR A 1 115 ? 5.687 -12.073 -11.058 1.00 66.25 115 THR A O 1
ATOM 929 N N . PHE A 1 116 ? 3.562 -12.661 -10.644 1.00 57.84 116 PHE A N 1
ATOM 930 C CA . PHE A 1 116 ? 3.817 -13.317 -9.366 1.00 57.84 116 PHE A CA 1
ATOM 931 C C . PHE A 1 116 ? 3.900 -14.833 -9.612 1.00 57.84 116 PHE A C 1
ATOM 933 O O . PHE A 1 116 ? 2.905 -15.538 -9.489 1.00 57.84 116 PHE A O 1
ATOM 940 N N . GLY A 1 117 ? 5.067 -15.341 -10.023 1.00 51.62 117 GLY A N 1
ATOM 941 C CA . GLY A 1 117 ? 5.273 -16.784 -10.214 1.00 51.62 117 GLY A CA 1
ATOM 942 C C . GLY A 1 117 ? 6.189 -17.158 -11.378 1.00 51.62 117 GLY A C 1
ATOM 943 O O . GLY A 1 117 ? 5.770 -17.159 -12.531 1.00 51.62 117 GLY A O 1
ATOM 944 N N . GLN A 1 118 ? 7.418 -17.546 -11.032 1.00 39.66 118 GLN A N 1
ATOM 945 C CA . GLN A 1 118 ? 8.005 -18.799 -11.513 1.00 39.66 118 GLN A CA 1
ATOM 946 C C . GLN A 1 118 ? 8.276 -19.673 -10.293 1.00 39.66 118 GLN A C 1
ATOM 948 O O . GLN A 1 118 ? 8.924 -19.152 -9.347 1.00 39.66 118 GLN A O 1
#

Secondary structure (DSSP, 8-state):
----HHHHHS-HHHHHHHHHHHHHH-TTEEEEEEEE-TT--SPPPS-SEEEEETT-BHHHHHHHHHHHTT--TTS--EEEETTB---TTSBHHHHHHHH--TTSPEEEEEESSS----

Organism: Spirodela intermedia (NCBI:txid51605)